Protein AF-A0A0H2R1B7-F1 (afdb_monomer)

Radius of gyration: 23.32 Å; Cα contacts (8 Å, |Δi|>4): 10; chains: 1; bounding box: 55×17×72 Å

Secondary structure (DSSP, 8-state):
-HHHHHHHHHHHHHHHHHHHHHHHHHHHHHHHHHHHHHHHHHHHHHHHHTTS---HHHHHHHHHHHHHHHHHHHHHHHHHHHHHHHHHHHHHHHHHHHHHHH--

Organism: NCBI:txid27342

Mean predicted aligned error: 12.26 Å

pLDDT: mean 73.3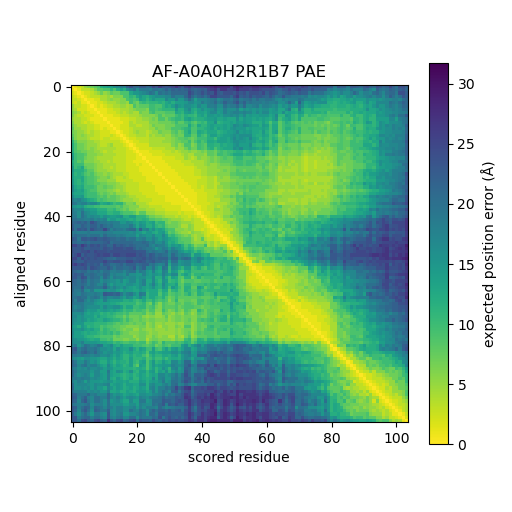5, std 9.43, range [47.16, 88.06]

Foldseek 3Di:
DVVVVVVVVVVVVVVVVVVLVVVLVVLVVVLVVVVVVVVVVVVVCCVPAVVDDDDVVVVVVCCVVVVVNVVSVVVSVVSCVVVVVVVVVVVVVVVVVVVVVVVD

Solvent-accessible surface area (backbone atoms only — not comparable to full-atom values): 5860 Å² total; per-residue (Å²): 115,69,69,62,54,52,54,50,53,52,52,54,53,55,54,56,51,55,55,56,51,53,53,54,53,51,50,51,55,53,48,54,50,54,52,52,57,50,56,64,54,42,58,58,46,46,64,62,49,70,76,41,84,87,45,73,65,57,53,52,50,47,48,57,54,52,49,50,53,50,53,50,50,53,52,49,50,67,66,45,52,68,56,58,57,49,50,56,48,53,49,53,54,49,54,52,55,52,50,58,66,73,76,109

InterPro domains:
  IPR045340 Domain of unknown function DUF6533 [PF20151] (25-70)

Structure (mmCIF, N/CA/C/O backbone):
data_AF-A0A0H2R1B7-F1
#
_entry.id   AF-A0A0H2R1B7-F1
#
loop_
_atom_site.group_PDB
_atom_site.id
_atom_site.type_symbol
_atom_site.label_atom_id
_atom_site.label_alt_id
_atom_site.label_comp_id
_atom_site.label_asym_id
_atom_site.label_entity_id
_atom_site.label_seq_id
_atom_site.pdbx_PDB_ins_code
_atom_site.Cartn_x
_atom_site.Cartn_y
_atom_site.Cartn_z
_atom_site.occupancy
_atom_site.B_iso_or_equiv
_atom_site.auth_seq_id
_atom_site.auth_comp_id
_atom_site.auth_asym_id
_atom_site.auth_atom_id
_atom_site.pdbx_PDB_model_num
ATOM 1 N N . MET A 1 1 ? 34.759 -0.393 -32.191 1.00 59.50 1 MET A N 1
ATOM 2 C CA . MET A 1 1 ? 34.841 -0.943 -30.817 1.00 59.50 1 MET A CA 1
ATOM 3 C C . MET A 1 1 ? 33.801 -0.295 -29.895 1.00 59.50 1 MET A C 1
ATOM 5 O O . MET A 1 1 ? 33.112 -1.015 -29.188 1.00 59.50 1 MET A O 1
ATOM 9 N N . GLU A 1 2 ? 33.586 1.021 -29.986 1.00 68.62 2 GLU A N 1
ATOM 10 C CA . GLU A 1 2 ? 32.619 1.788 -29.167 1.00 68.62 2 GLU A CA 1
ATOM 11 C C . GLU A 1 2 ? 31.132 1.436 -29.387 1.00 68.62 2 GLU A C 1
ATOM 13 O O . GLU A 1 2 ? 30.321 1.521 -28.471 1.00 68.62 2 GLU A O 1
ATOM 18 N N . CYS A 1 3 ? 30.744 0.977 -30.580 1.00 65.88 3 CYS A N 1
ATOM 19 C CA . CYS A 1 3 ? 29.352 0.581 -30.841 1.00 65.88 3 CYS A CA 1
ATOM 20 C C . CYS A 1 3 ? 28.960 -0.716 -30.094 1.00 65.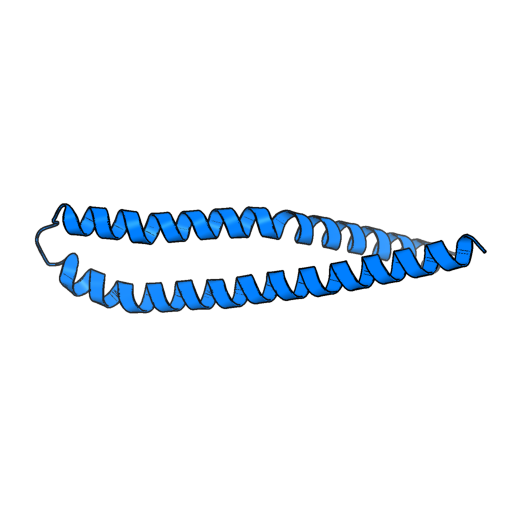88 3 CYS A C 1
ATOM 22 O O . CYS A 1 3 ? 27.816 -0.894 -29.674 1.00 65.88 3 CYS A O 1
ATOM 24 N N . MET A 1 4 ? 29.934 -1.609 -29.863 1.00 82.25 4 MET A N 1
ATOM 25 C CA . MET A 1 4 ? 29.712 -2.860 -29.133 1.00 82.25 4 MET A CA 1
ATOM 26 C C . MET A 1 4 ? 29.526 -2.609 -27.633 1.00 82.25 4 MET A C 1
ATOM 28 O O . MET A 1 4 ? 28.622 -3.197 -27.040 1.00 82.25 4 MET A O 1
ATOM 32 N N . SER A 1 5 ? 30.294 -1.688 -27.037 1.00 83.62 5 SER A N 1
ATOM 33 C CA . SER A 1 5 ? 30.086 -1.270 -25.645 1.00 83.62 5 SER A CA 1
ATOM 34 C C . SER A 1 5 ? 28.737 -0.569 -25.456 1.00 83.62 5 SER A C 1
ATOM 36 O O . SER A 1 5 ? 28.032 -0.889 -24.503 1.00 83.62 5 SER A O 1
ATOM 38 N N . LEU A 1 6 ? 28.311 0.278 -26.405 1.00 82.81 6 LEU A N 1
ATOM 39 C CA . LEU A 1 6 ? 27.009 0.956 -26.351 1.00 82.81 6 LEU A CA 1
ATOM 40 C C . LEU A 1 6 ? 25.826 -0.033 -26.351 1.00 82.81 6 LEU A C 1
ATOM 42 O O . LEU A 1 6 ? 24.875 0.120 -25.583 1.00 82.81 6 LEU A O 1
ATOM 46 N N . SER A 1 7 ? 25.899 -1.089 -27.171 1.00 81.25 7 SER A N 1
ATOM 47 C CA . SER A 1 7 ? 24.861 -2.131 -27.223 1.00 81.25 7 SER A CA 1
ATOM 48 C C . SER A 1 7 ? 24.748 -2.930 -25.917 1.00 81.25 7 SER A C 1
ATOM 50 O O . SER A 1 7 ? 23.658 -3.347 -25.522 1.00 81.25 7 SER A O 1
ATOM 52 N N . LEU A 1 8 ? 25.874 -3.116 -25.226 1.00 85.75 8 LEU A N 1
ATOM 53 C CA . LEU A 1 8 ? 25.961 -3.856 -23.971 1.00 85.75 8 LEU A CA 1
ATOM 54 C C . LEU A 1 8 ? 25.391 -3.017 -22.819 1.00 85.75 8 LEU A C 1
ATOM 56 O O . LEU A 1 8 ? 24.586 -3.518 -22.033 1.00 85.75 8 LEU A O 1
ATOM 60 N N . SER A 1 9 ? 25.701 -1.717 -22.796 1.00 86.94 9 SER A N 1
ATOM 61 C CA . SER A 1 9 ? 25.092 -0.748 -21.881 1.00 86.94 9 SER A CA 1
ATOM 62 C C . SER A 1 9 ? 23.573 -0.655 -22.062 1.00 86.94 9 SER A C 1
ATOM 64 O O . SER A 1 9 ? 22.843 -0.676 -21.074 1.00 86.94 9 SER A O 1
ATOM 66 N N . LEU A 1 10 ? 23.067 -0.635 -23.302 1.00 83.00 10 LEU A N 1
ATOM 67 C CA . LEU A 1 10 ? 21.621 -0.620 -23.568 1.00 83.00 10 LEU A CA 1
ATOM 68 C C . LEU A 1 10 ? 20.914 -1.880 -23.055 1.00 83.00 10 LEU A C 1
ATOM 70 O O . LEU A 1 10 ? 19.858 -1.783 -22.429 1.00 83.00 10 LEU A O 1
ATOM 74 N N . LYS A 1 11 ? 21.503 -3.064 -23.267 1.00 84.94 11 LYS A N 1
ATOM 75 C CA . LYS A 1 11 ? 20.951 -4.329 -22.752 1.00 84.94 11 LYS A CA 1
ATOM 76 C C . LYS A 1 11 ? 20.917 -4.367 -21.224 1.00 84.94 11 LYS A C 1
ATOM 78 O O . LYS A 1 11 ? 19.936 -4.837 -20.655 1.00 84.94 11 LYS A O 1
ATOM 83 N N . TYR A 1 12 ? 21.952 -3.843 -20.570 1.00 86.88 12 TYR A N 1
ATOM 84 C CA . TYR A 1 12 ? 22.020 -3.742 -19.112 1.00 86.88 12 TYR A CA 1
ATOM 85 C C . TYR A 1 12 ? 20.954 -2.796 -18.535 1.00 86.88 12 TYR A C 1
ATOM 87 O O . TYR A 1 12 ? 20.315 -3.090 -17.522 1.00 86.88 12 TYR A O 1
ATOM 95 N N . ILE A 1 13 ? 20.711 -1.667 -19.204 1.00 82.00 13 ILE A N 1
ATOM 96 C CA . ILE A 1 13 ? 19.655 -0.730 -18.807 1.00 82.00 13 ILE A CA 1
ATOM 97 C C . ILE A 1 13 ? 18.277 -1.385 -18.993 1.00 82.00 13 ILE A C 1
ATOM 99 O O . ILE A 1 13 ? 17.436 -1.316 -18.098 1.00 82.00 13 ILE A O 1
ATOM 103 N N . ALA A 1 14 ? 18.055 -2.093 -20.105 1.00 81.31 14 ALA A N 1
ATOM 104 C CA . ALA A 1 14 ? 16.789 -2.776 -20.381 1.00 81.31 14 ALA A CA 1
ATOM 105 C C . ALA A 1 14 ? 16.462 -3.893 -19.366 1.00 81.31 14 ALA A C 1
ATOM 107 O O . ALA A 1 14 ? 15.311 -4.028 -18.933 1.00 81.31 14 ALA A O 1
ATOM 108 N N . SER A 1 15 ? 17.460 -4.675 -18.938 1.00 82.19 15 SER A N 1
ATOM 109 C CA . SER A 1 15 ? 17.260 -5.707 -17.912 1.00 82.19 15 SER A CA 1
ATOM 110 C C . SER A 1 15 ? 16.944 -5.101 -16.539 1.00 82.19 15 SER A C 1
ATOM 112 O O . SER A 1 15 ? 16.046 -5.585 -15.847 1.00 82.19 15 SER A O 1
ATOM 114 N N . SER A 1 16 ? 17.598 -3.991 -16.187 1.00 80.50 16 SER A N 1
ATOM 115 C CA . SER A 1 16 ? 17.382 -3.262 -14.927 1.00 80.50 16 SER A CA 1
ATOM 116 C C . SER A 1 16 ? 15.984 -2.634 -14.829 1.00 80.50 16 SER A C 1
ATOM 118 O O . SER A 1 16 ? 15.382 -2.570 -13.752 1.00 80.50 16 SER A O 1
ATOM 120 N N . VAL A 1 17 ? 15.417 -2.202 -15.959 1.00 80.44 17 VAL A N 1
ATOM 121 C CA . VAL A 1 17 ? 14.031 -1.713 -16.009 1.00 80.44 17 VAL A CA 1
ATOM 122 C C . VAL A 1 17 ? 13.050 -2.850 -15.708 1.00 80.44 17 VAL A C 1
ATOM 124 O O . VAL A 1 17 ? 12.118 -2.669 -14.929 1.00 80.44 17 VAL A O 1
ATOM 127 N N . SER A 1 18 ? 13.278 -4.044 -16.257 1.00 78.19 18 SER A N 1
ATOM 128 C CA . SER A 1 18 ? 12.361 -5.188 -16.129 1.00 78.19 18 SER A CA 1
ATOM 129 C C . SER A 1 18 ? 12.250 -5.725 -14.697 1.00 78.19 18 SER A C 1
ATOM 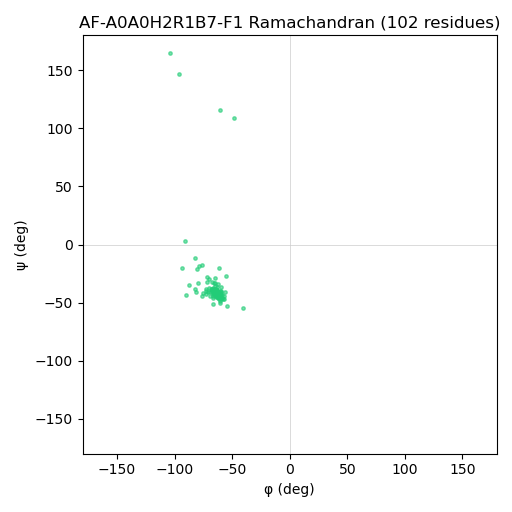131 O O . SER A 1 18 ? 11.158 -6.095 -14.256 1.00 78.19 18 SER A O 1
ATOM 133 N N . SER A 1 19 ? 13.351 -5.745 -13.941 1.00 80.00 19 SER A N 1
ATOM 134 C CA . SER A 1 19 ? 13.336 -6.112 -12.517 1.00 80.00 19 SER A CA 1
ATOM 135 C C . SER A 1 19 ? 12.600 -5.068 -11.672 1.00 80.00 19 SER A C 1
ATOM 137 O O . SER A 1 19 ? 11.794 -5.418 -10.812 1.00 80.00 19 SER A O 1
ATOM 139 N N . SER A 1 20 ? 12.774 -3.783 -11.990 1.00 80.31 20 SER A N 1
ATOM 140 C CA . SER A 1 20 ? 12.087 -2.679 -11.309 1.00 80.31 20 SER A CA 1
ATOM 141 C C . SER A 1 20 ? 10.560 -2.738 -11.467 1.00 80.31 20 SER A C 1
ATOM 143 O O . SER A 1 20 ? 9.825 -2.365 -10.552 1.00 80.31 20 SER A O 1
ATOM 145 N N . LEU A 1 21 ? 10.062 -3.221 -12.612 1.00 79.81 21 LEU A N 1
ATOM 146 C CA . LEU A 1 21 ? 8.627 -3.414 -12.857 1.00 79.81 21 LEU A CA 1
ATOM 147 C C . LEU A 1 21 ? 8.037 -4.545 -12.011 1.00 79.81 21 LEU A C 1
ATOM 149 O O . LEU A 1 21 ? 6.960 -4.383 -11.441 1.00 79.81 21 LEU A O 1
ATOM 153 N N . GLN A 1 22 ? 8.738 -5.675 -11.924 1.00 83.75 22 GLN A N 1
ATOM 154 C CA . GLN A 1 22 ? 8.289 -6.831 -11.145 1.00 83.75 22 GLN A CA 1
ATOM 155 C C . GLN A 1 22 ? 8.177 -6.485 -9.661 1.00 83.75 22 GLN A C 1
ATOM 157 O O . GLN A 1 22 ? 7.150 -6.762 -9.044 1.00 83.75 22 GLN A O 1
ATOM 162 N N . THR A 1 23 ? 9.172 -5.778 -9.121 1.00 84.25 23 THR A N 1
ATOM 163 C CA . THR A 1 23 ? 9.150 -5.292 -7.739 1.00 84.25 23 THR A CA 1
ATOM 164 C C . THR A 1 23 ? 7.929 -4.411 -7.477 1.00 84.25 23 THR A C 1
ATOM 166 O O . THR A 1 23 ? 7.232 -4.613 -6.489 1.00 84.25 23 THR A O 1
ATOM 169 N N . LYS A 1 24 ? 7.589 -3.488 -8.387 1.00 81.69 24 LYS A N 1
ATOM 170 C CA . LYS A 1 24 ? 6.406 -2.617 -8.244 1.00 81.69 24 LYS A CA 1
ATOM 171 C C . LYS A 1 24 ? 5.092 -3.397 -8.163 1.00 81.69 24 LYS A C 1
ATOM 173 O O . LYS A 1 24 ? 4.263 -3.089 -7.311 1.00 81.69 24 LYS A O 1
ATOM 178 N N . TYR A 1 25 ? 4.903 -4.411 -9.008 1.00 82.56 25 TYR A N 1
ATOM 179 C CA . TYR A 1 25 ? 3.703 -5.253 -8.939 1.00 82.56 25 TYR A CA 1
ATOM 180 C C . TYR A 1 25 ? 3.663 -6.113 -7.675 1.00 82.56 25 TYR A C 1
ATOM 182 O O . TYR A 1 25 ? 2.601 -6.249 -7.073 1.00 82.56 25 TYR A O 1
ATOM 190 N N . ALA A 1 26 ? 4.809 -6.638 -7.237 1.00 87.00 26 ALA A N 1
ATOM 191 C CA . ALA A 1 26 ? 4.903 -7.379 -5.983 1.00 87.00 26 ALA A CA 1
ATOM 192 C C . ALA A 1 26 ? 4.539 -6.499 -4.775 1.00 87.00 26 ALA A C 1
ATOM 194 O O . ALA A 1 26 ? 3.773 -6.931 -3.917 1.00 87.00 26 ALA A O 1
ATOM 195 N N . TYR A 1 27 ? 5.005 -5.245 -4.744 1.00 84.38 27 TYR A N 1
ATOM 196 C CA . TYR A 1 27 ? 4.622 -4.274 -3.713 1.00 84.38 27 TYR A CA 1
ATOM 197 C C . TYR A 1 27 ? 3.115 -4.006 -3.697 1.00 84.38 27 TYR A C 1
ATOM 199 O O . TYR A 1 27 ? 2.524 -3.950 -2.624 1.00 84.38 27 TYR A O 1
ATOM 207 N N . PHE A 1 28 ? 2.478 -3.889 -4.863 1.00 82.56 28 PHE A N 1
ATOM 208 C CA . PHE A 1 28 ? 1.025 -3.734 -4.957 1.00 82.56 28 PHE A CA 1
ATOM 209 C C . PHE A 1 28 ? 0.260 -4.945 -4.425 1.00 82.56 28 PHE A C 1
ATOM 211 O O . PHE A 1 28 ? -0.703 -4.783 -3.679 1.00 82.56 28 PHE A O 1
ATOM 218 N N . ALA A 1 29 ? 0.687 -6.153 -4.796 1.00 88.06 29 ALA A N 1
ATOM 219 C CA . ALA A 1 29 ? 0.069 -7.382 -4.314 1.00 88.06 29 ALA A CA 1
ATOM 220 C C . ALA A 1 29 ? 0.211 -7.510 -2.790 1.00 88.06 29 ALA A C 1
ATOM 222 O O . ALA A 1 29 ? -0.771 -7.769 -2.098 1.00 88.06 29 ALA A O 1
ATOM 223 N N . ALA A 1 30 ? 1.407 -7.243 -2.257 1.00 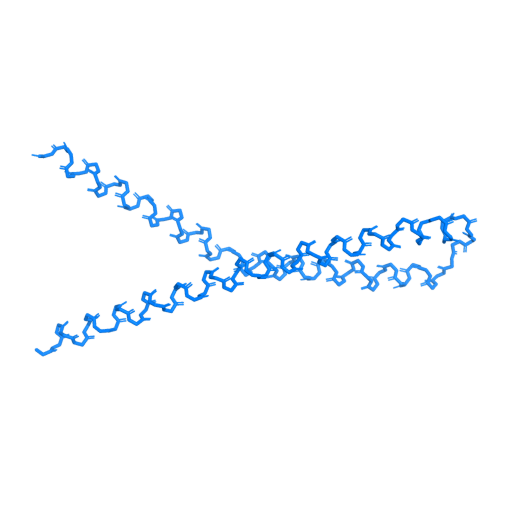87.38 30 ALA A N 1
ATOM 224 C CA . ALA A 1 30 ? 1.652 -7.220 -0.818 1.00 87.38 30 ALA A CA 1
ATOM 225 C C . ALA A 1 30 ? 0.797 -6.156 -0.112 1.00 87.38 30 ALA A C 1
ATOM 227 O O . ALA A 1 30 ? 0.204 -6.428 0.927 1.00 87.38 30 ALA A O 1
ATOM 228 N N . TYR A 1 31 ? 0.675 -4.965 -0.700 1.00 84.69 31 TYR A N 1
ATOM 229 C CA . TYR A 1 31 ? -0.144 -3.887 -0.158 1.00 84.69 31 TYR A CA 1
ATOM 230 C C . TYR A 1 31 ? -1.634 -4.255 -0.090 1.00 84.69 31 TYR A C 1
ATOM 232 O O . TYR A 1 31 ? -2.277 -4.037 0.936 1.00 84.69 31 TYR A O 1
ATOM 240 N N . ALA A 1 32 ? -2.173 -4.877 -1.141 1.00 85.44 32 ALA A N 1
ATOM 241 C CA . ALA A 1 32 ? -3.554 -5.351 -1.159 1.00 85.44 32 ALA A CA 1
ATOM 242 C C . ALA A 1 32 ? -3.823 -6.396 -0.061 1.00 85.44 32 ALA A C 1
ATOM 244 O O . ALA A 1 32 ? -4.859 -6.337 0.599 1.00 85.44 32 ALA A O 1
ATOM 245 N N . ILE A 1 33 ? -2.872 -7.306 0.180 1.00 88.06 33 ILE A N 1
ATOM 246 C CA . ILE A 1 33 ? -2.956 -8.295 1.267 1.00 88.06 33 ILE A CA 1
ATOM 247 C C . ILE A 1 33 ? -2.961 -7.600 2.634 1.00 88.06 33 ILE A C 1
ATOM 249 O O . ILE A 1 33 ? -3.778 -7.938 3.485 1.00 88.06 33 ILE A O 1
ATOM 253 N N . VAL A 1 34 ? -2.097 -6.599 2.836 1.00 84.81 34 VAL A N 1
ATOM 254 C CA . VAL A 1 34 ? -2.060 -5.820 4.083 1.00 84.81 34 VAL A CA 1
ATOM 255 C C . VAL A 1 34 ? -3.396 -5.118 4.325 1.00 84.81 34 VAL A C 1
ATOM 257 O O . VAL A 1 34 ? -3.916 -5.199 5.433 1.00 84.81 34 VAL A O 1
ATOM 260 N N . ILE A 1 35 ? -3.988 -4.478 3.311 1.00 81.94 35 ILE A N 1
ATOM 261 C CA . ILE A 1 35 ? -5.320 -3.863 3.444 1.00 81.94 35 ILE A CA 1
ATOM 262 C C . ILE A 1 35 ? -6.366 -4.911 3.824 1.00 81.94 35 ILE A C 1
ATOM 264 O O . ILE A 1 35 ? -7.167 -4.673 4.724 1.00 81.94 35 ILE A O 1
ATOM 268 N N . TYR A 1 36 ? -6.364 -6.060 3.150 1.00 83.19 36 TYR A N 1
ATOM 269 C CA . TYR A 1 36 ? -7.330 -7.124 3.403 1.00 83.19 36 TYR A CA 1
ATOM 270 C C . TYR A 1 36 ? -7.276 -7.617 4.858 1.00 83.19 36 TYR A C 1
ATOM 272 O O . TYR A 1 36 ? -8.309 -7.702 5.519 1.00 83.19 36 TYR A O 1
ATOM 280 N N . ASP A 1 37 ? -6.074 -7.851 5.385 1.00 82.94 37 ASP A N 1
ATOM 281 C CA . ASP A 1 37 ? -5.860 -8.254 6.780 1.00 82.94 37 ASP A CA 1
ATOM 282 C C . ASP A 1 37 ? -6.325 -7.175 7.783 1.00 82.94 37 ASP A C 1
ATOM 284 O O . ASP A 1 37 ? -6.934 -7.461 8.821 1.00 82.94 37 ASP A O 1
ATOM 288 N N . HIS A 1 38 ? -6.128 -5.900 7.429 1.00 76.31 38 HIS A N 1
ATOM 289 C CA . HIS A 1 38 ? -6.605 -4.772 8.228 1.00 76.31 38 HIS A CA 1
ATOM 290 C C . HIS A 1 38 ? -8.130 -4.669 8.248 1.00 76.31 38 HIS A C 1
ATOM 292 O O . HIS A 1 38 ? -8.694 -4.406 9.306 1.00 76.31 38 HIS A O 1
ATOM 298 N N . LEU A 1 39 ? -8.800 -4.887 7.114 1.00 77.50 39 LEU A N 1
ATOM 299 C CA . LEU A 1 39 ? -10.263 -4.868 7.035 1.00 77.50 39 LEU A CA 1
ATOM 300 C C . LEU A 1 39 ? -10.886 -6.001 7.858 1.00 77.50 39 LEU A C 1
ATOM 302 O O . LEU A 1 39 ? -11.878 -5.780 8.546 1.00 77.50 39 LEU A O 1
ATOM 306 N N . LEU A 1 40 ? -10.268 -7.186 7.846 1.00 79.94 40 LEU A N 1
ATOM 307 C CA . LEU A 1 40 ? -10.762 -8.350 8.585 1.00 79.94 40 LEU A CA 1
ATOM 308 C C . LEU A 1 40 ? -10.742 -8.132 10.108 1.00 79.94 40 LEU A C 1
ATOM 310 O O . LEU A 1 40 ? -11.649 -8.546 10.824 1.00 79.94 40 LEU A O 1
ATOM 314 N N . THR A 1 41 ? -9.699 -7.471 10.608 1.00 72.75 41 THR A N 1
ATOM 315 C CA . THR A 1 41 ? -9.550 -7.153 12.039 1.00 72.75 41 THR A CA 1
ATOM 316 C C . THR A 1 41 ? -10.366 -5.927 12.464 1.00 72.75 41 THR A C 1
ATOM 318 O O . THR A 1 41 ? -10.697 -5.793 13.642 1.00 72.75 41 THR A O 1
ATOM 321 N N . LEU A 1 42 ? -10.733 -5.065 11.511 1.00 68.00 42 LEU A N 1
ATOM 322 C CA . LEU A 1 42 ? -11.528 -3.857 11.733 1.00 68.00 42 LEU A CA 1
ATOM 323 C C . LEU A 1 42 ? -12.969 -4.152 12.150 1.00 68.00 42 LEU A C 1
ATOM 325 O O . LEU A 1 42 ? -13.489 -3.460 13.017 1.00 68.00 42 LEU A O 1
ATOM 329 N N . ASP A 1 43 ? -13.602 -5.174 11.577 1.00 66.19 43 ASP A N 1
ATOM 330 C CA . ASP A 1 43 ? -14.988 -5.551 11.898 1.00 66.19 43 ASP A CA 1
ATOM 331 C C . ASP A 1 43 ? -15.141 -5.895 13.394 1.00 66.19 43 ASP A C 1
ATOM 333 O O . ASP A 1 43 ? -16.027 -5.402 14.097 1.00 66.19 43 ASP A O 1
ATOM 337 N N . ILE A 1 44 ? -14.172 -6.653 13.914 1.00 67.81 44 ILE A N 1
ATOM 338 C CA . ILE A 1 44 ? -14.114 -7.0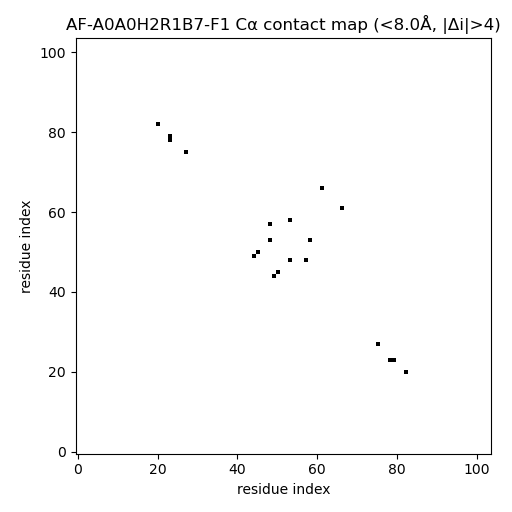89 15.313 1.00 67.81 44 ILE A CA 1
ATOM 339 C C . ILE A 1 44 ? -13.799 -5.905 16.240 1.00 67.81 44 ILE A C 1
ATOM 341 O O . ILE A 1 44 ? -14.402 -5.770 17.310 1.00 67.81 44 ILE A O 1
ATOM 345 N N . GLU A 1 45 ? -12.876 -5.028 15.826 1.00 67.00 45 GLU A N 1
ATOM 346 C CA . GLU A 1 45 ? -12.566 -3.788 16.543 1.00 67.00 45 GLU A CA 1
ATOM 347 C C . GLU A 1 45 ? -13.780 -2.861 16.598 1.00 67.00 45 GLU A C 1
ATOM 349 O O . GLU A 1 45 ? -14.074 -2.329 17.663 1.00 67.00 45 GLU A O 1
ATOM 354 N N . ILE A 1 46 ? -14.521 -2.684 15.503 1.00 67.06 46 ILE A N 1
ATOM 355 C CA . ILE A 1 46 ? -15.712 -1.832 15.482 1.00 67.06 46 ILE A CA 1
ATOM 356 C C . ILE A 1 46 ? -16.759 -2.372 16.454 1.00 67.06 46 ILE A C 1
ATOM 358 O O . ILE A 1 46 ? -17.265 -1.622 17.2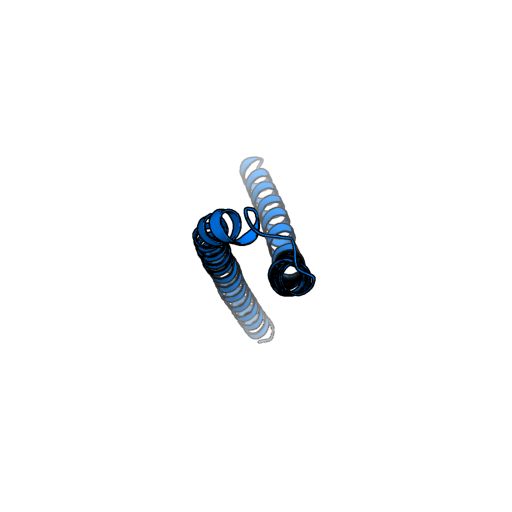88 1.00 67.06 46 ILE A O 1
ATOM 362 N N . GLU A 1 47 ? -17.033 -3.674 16.430 1.00 67.81 47 GLU A N 1
ATOM 363 C CA . GLU A 1 47 ? -18.045 -4.260 17.304 1.00 67.81 47 GLU A CA 1
ATOM 364 C C . GLU A 1 47 ? -17.698 -4.152 18.802 1.00 67.81 47 GLU A C 1
ATOM 366 O O . GLU A 1 47 ? -18.582 -3.866 19.614 1.00 67.81 47 GLU A O 1
ATOM 371 N N . HIS A 1 48 ? -16.428 -4.320 19.181 1.00 63.16 48 HIS A N 1
ATOM 372 C CA . HIS A 1 48 ? -16.016 -4.270 20.591 1.00 63.16 48 HIS A CA 1
ATOM 373 C C . HIS A 1 48 ? -15.688 -2.861 21.094 1.00 63.16 48 HIS A C 1
ATOM 375 O O . HIS A 1 48 ? -15.964 -2.536 22.250 1.00 63.16 48 HIS A O 1
ATOM 381 N N . ILE A 1 49 ? -15.110 -2.013 20.244 1.00 64.31 49 ILE A N 1
ATOM 382 C CA . ILE A 1 49 ? -14.635 -0.684 20.629 1.00 64.31 49 ILE A CA 1
ATOM 383 C C . ILE A 1 49 ? -15.728 0.370 20.452 1.00 64.31 49 ILE A C 1
ATOM 385 O O . ILE A 1 49 ? -15.910 1.192 21.347 1.00 64.31 49 ILE A O 1
ATOM 389 N N . TRP A 1 50 ? -16.486 0.357 19.348 1.00 60.84 50 TRP A N 1
ATOM 390 C CA . TRP A 1 50 ? -17.486 1.407 19.088 1.00 60.84 50 TRP A CA 1
ATOM 391 C C . TRP A 1 50 ? -18.755 1.253 19.932 1.00 60.84 50 TRP A C 1
ATOM 393 O O . TRP A 1 50 ? -19.494 2.221 20.105 1.00 60.84 50 TRP A O 1
ATOM 403 N N . LYS A 1 51 ? -18.997 0.067 20.508 1.00 60.69 51 LYS A N 1
ATOM 404 C CA . LYS A 1 51 ? -20.051 -0.148 21.515 1.00 60.69 51 LYS A CA 1
ATOM 405 C C . LYS A 1 51 ? -19.617 0.247 22.940 1.00 60.69 51 LYS A C 1
ATOM 407 O O . LYS A 1 51 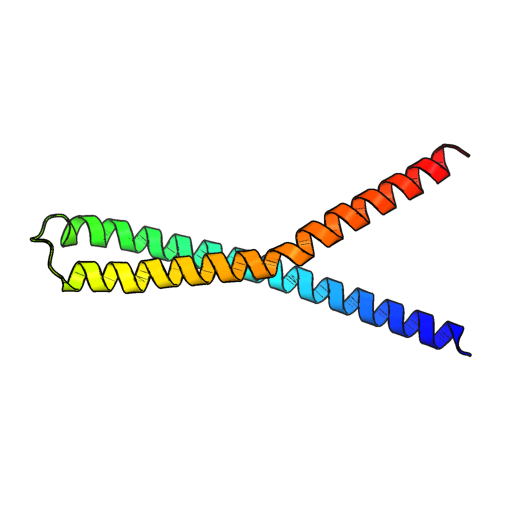? -20.473 0.331 23.820 1.00 60.69 51 LYS A O 1
ATOM 412 N N . GLN A 1 52 ? -18.328 0.509 23.191 1.00 62.50 52 GLN A N 1
ATOM 413 C CA . GLN A 1 52 ? -17.808 0.968 24.488 1.00 62.50 52 GLN A CA 1
ATOM 414 C C . GLN A 1 52 ? -17.462 2.469 24.490 1.00 62.50 52 GLN A C 1
ATOM 416 O O . GLN A 1 52 ? -17.394 3.125 23.456 1.00 62.50 52 GLN A O 1
ATOM 421 N N . LYS A 1 53 ? -17.278 3.049 25.687 1.00 58.69 53 LYS A N 1
ATOM 422 C CA . LYS A 1 53 ? -16.974 4.480 25.859 1.00 58.69 53 LYS A CA 1
ATOM 423 C C . LYS A 1 53 ? -15.655 4.817 25.152 1.00 58.69 53 LYS A C 1
ATOM 425 O O . LYS A 1 53 ? -14.610 4.325 25.568 1.00 58.69 53 LYS A O 1
ATOM 430 N N . PHE A 1 54 ? -15.711 5.666 24.122 1.00 59.59 54 PHE A N 1
ATOM 431 C CA . PHE A 1 54 ? -14.545 6.152 23.376 1.00 59.59 54 PHE A CA 1
ATOM 432 C C . PHE A 1 54 ? -13.448 6.647 24.333 1.00 59.59 54 PHE A C 1
ATOM 434 O O . PHE A 1 54 ? -13.593 7.681 24.984 1.00 59.59 54 PHE A O 1
ATOM 441 N N . SER A 1 55 ? -12.351 5.894 24.428 1.00 69.31 55 SER A N 1
ATOM 442 C CA . SER A 1 55 ? -11.170 6.262 25.209 1.00 69.31 55 SER A CA 1
ATOM 443 C C . SER A 1 55 ? -10.128 6.919 24.303 1.00 69.31 55 SER A C 1
ATOM 445 O O . SER A 1 55 ? -9.970 6.531 23.145 1.00 69.31 55 SER A O 1
ATOM 447 N N . ALA A 1 56 ? -9.361 7.879 24.828 1.00 64.00 56 ALA A N 1
ATOM 448 C CA . ALA A 1 56 ? -8.249 8.510 24.107 1.00 64.00 56 ALA A CA 1
ATOM 449 C C . ALA A 1 56 ? -7.221 7.482 23.589 1.00 64.00 56 ALA A C 1
ATOM 451 O O . ALA A 1 56 ? -6.587 7.698 22.560 1.00 64.00 56 ALA A O 1
ATOM 452 N N . VAL A 1 57 ? -7.113 6.331 24.260 1.00 67.81 57 VAL A N 1
ATOM 453 C CA . VAL A 1 57 ? -6.259 5.205 23.854 1.00 67.81 57 VAL A CA 1
ATOM 454 C C . VAL A 1 57 ? -6.727 4.595 22.531 1.00 67.81 57 VAL A C 1
ATOM 456 O O . VAL A 1 57 ? -5.907 4.325 21.662 1.00 67.81 57 VAL A O 1
ATOM 459 N N . THR A 1 58 ? -8.038 4.457 22.329 1.00 66.62 58 THR A N 1
ATOM 460 C CA . THR A 1 58 ? -8.630 3.993 21.067 1.00 66.62 58 THR A CA 1
ATOM 461 C C . THR A 1 58 ? -8.324 4.950 19.923 1.00 66.62 58 THR A C 1
ATOM 463 O O . THR A 1 58 ? -7.973 4.520 18.827 1.00 66.62 58 THR A O 1
ATOM 466 N N . PHE A 1 59 ? -8.438 6.255 20.176 1.00 69.19 59 PHE A N 1
ATOM 467 C CA . PHE A 1 59 ? -8.145 7.269 19.169 1.00 69.19 59 PHE A CA 1
ATOM 468 C C . PHE A 1 59 ? -6.661 7.273 18.796 1.00 69.19 59 PHE A C 1
ATOM 470 O O . PHE A 1 59 ? -6.330 7.330 17.617 1.00 69.19 59 PHE A O 1
ATOM 477 N N . LEU A 1 60 ? -5.767 7.136 19.781 1.00 71.94 60 LEU A N 1
ATOM 478 C CA . LEU A 1 60 ? -4.325 7.032 19.551 1.00 71.94 60 LEU A CA 1
ATOM 479 C C . LEU A 1 60 ? -3.956 5.751 18.783 1.00 71.94 60 LEU A C 1
ATOM 481 O O . LEU A 1 60 ? -3.071 5.771 17.927 1.00 71.94 60 LEU A O 1
ATOM 485 N N . PHE A 1 61 ? -4.673 4.655 19.040 1.00 68.62 61 PHE A N 1
ATOM 486 C CA . PHE A 1 61 ? -4.529 3.393 18.318 1.00 68.62 61 PHE A CA 1
ATOM 487 C C . PHE A 1 61 ? -4.967 3.527 16.853 1.00 68.62 61 PHE A C 1
ATOM 489 O O . PHE A 1 61 ? -4.224 3.150 15.946 1.00 68.62 61 PHE A O 1
ATOM 496 N N . PHE A 1 62 ? -6.116 4.165 16.608 1.00 70.12 62 PHE A N 1
ATOM 497 C CA . PHE A 1 62 ? -6.578 4.519 15.263 1.00 70.12 62 PHE A CA 1
ATOM 498 C C . PHE A 1 62 ? -5.586 5.445 14.556 1.00 70.12 62 PHE A C 1
ATOM 500 O O . PHE A 1 62 ? -5.198 5.179 13.426 1.00 70.12 62 PHE A O 1
ATOM 507 N N . LEU A 1 63 ? -5.103 6.497 15.213 1.00 70.62 63 LEU A N 1
ATOM 508 C CA . LEU A 1 63 ? -4.111 7.397 14.626 1.00 70.62 63 LEU A CA 1
ATOM 509 C C . LEU A 1 63 ? -2.858 6.632 14.214 1.00 70.62 63 LEU A C 1
ATOM 511 O O . LEU A 1 63 ? -2.426 6.756 13.078 1.00 70.62 63 LEU A O 1
ATOM 515 N N . THR A 1 64 ? -2.330 5.773 15.081 1.00 74.12 64 THR A N 1
ATOM 516 C CA . THR A 1 64 ? -1.121 4.993 14.783 1.00 74.12 64 THR A CA 1
ATOM 517 C C . THR A 1 64 ? -1.343 4.027 13.613 1.00 74.12 64 THR A C 1
ATOM 519 O O . THR A 1 64 ? -0.491 3.919 12.732 1.00 74.12 64 THR A O 1
ATOM 522 N N . ARG A 1 65 ? -2.511 3.374 13.546 1.00 73.19 65 ARG A N 1
ATOM 523 C CA . ARG A 1 65 ? -2.837 2.378 12.513 1.00 73.19 65 ARG A CA 1
ATOM 524 C C . ARG A 1 65 ? -3.187 3.007 11.158 1.00 73.19 65 ARG A C 1
ATOM 526 O O . ARG A 1 65 ? -2.680 2.579 10.124 1.00 73.19 65 ARG A O 1
ATOM 533 N N . TYR A 1 66 ? -4.001 4.059 11.148 1.00 72.81 66 TYR A N 1
ATOM 534 C CA . TYR A 1 66 ? -4.457 4.724 9.925 1.00 72.81 66 TYR A CA 1
ATOM 535 C C . TYR A 1 66 ? -3.415 5.682 9.357 1.00 72.81 66 TYR A C 1
ATOM 537 O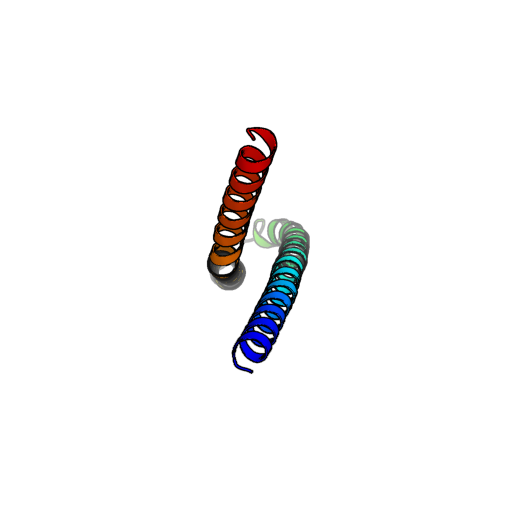 O . TYR A 1 66 ? -3.294 5.788 8.139 1.00 72.81 66 TYR A O 1
ATOM 545 N N . TYR A 1 67 ? -2.615 6.330 10.207 1.00 77.31 67 TYR A N 1
ATOM 546 C CA . TYR A 1 67 ? -1.492 7.149 9.756 1.00 77.31 67 TYR A CA 1
ATOM 547 C C . TYR A 1 67 ? -0.428 6.299 9.059 1.00 77.31 67 TYR A C 1
ATOM 549 O O . TYR A 1 67 ? 0.073 6.687 8.007 1.00 77.31 67 TYR A O 1
ATOM 557 N N . PHE A 1 68 ? -0.132 5.107 9.590 1.00 77.81 68 PHE A N 1
ATOM 558 C CA . PHE A 1 68 ? 0.793 4.169 8.955 1.00 77.81 68 PHE A CA 1
ATOM 559 C C . PHE A 1 68 ? 0.290 3.701 7.583 1.00 77.81 68 PHE A C 1
ATOM 561 O O . PHE A 1 68 ? 1.045 3.709 6.609 1.00 77.81 68 PHE A O 1
ATOM 568 N N . LEU A 1 69 ? -1.005 3.383 7.466 1.00 76.25 69 LEU A N 1
ATOM 569 C CA . LEU A 1 69 ? -1.619 3.072 6.174 1.00 76.25 69 LEU A CA 1
ATOM 570 C C . LEU A 1 69 ? -1.552 4.264 5.212 1.00 76.25 69 LEU A C 1
ATOM 572 O O . LEU A 1 69 ? -1.238 4.073 4.038 1.00 76.25 69 LEU A O 1
ATOM 576 N N . LEU A 1 70 ? -1.796 5.490 5.682 1.00 80.69 70 LEU A N 1
ATOM 577 C CA . LEU A 1 70 ? -1.681 6.698 4.861 1.00 80.69 70 LEU A CA 1
ATOM 578 C C . LEU A 1 70 ? -0.242 6.910 4.363 1.00 80.69 70 LEU A C 1
ATOM 580 O O . LEU A 1 70 ? -0.026 7.181 3.185 1.00 80.69 70 LEU A O 1
ATOM 584 N N . ALA A 1 71 ? 0.749 6.730 5.237 1.00 82.88 71 ALA A N 1
ATOM 585 C CA . ALA A 1 71 ? 2.165 6.862 4.903 1.00 82.88 71 ALA A CA 1
ATOM 586 C C . ALA A 1 71 ? 2.615 5.820 3.865 1.00 82.88 71 ALA A C 1
ATOM 588 O O . ALA A 1 71 ? 3.350 6.150 2.928 1.00 82.88 71 ALA A O 1
ATOM 589 N N . ILE A 1 72 ? 2.132 4.578 3.982 1.00 81.88 72 ILE A N 1
ATOM 590 C CA . ILE A 1 72 ? 2.366 3.533 2.979 1.00 81.88 72 ILE A CA 1
ATOM 591 C C . ILE A 1 72 ? 1.697 3.889 1.651 1.00 81.88 72 ILE A C 1
ATOM 593 O O . ILE A 1 72 ? 2.346 3.768 0.617 1.00 81.88 72 ILE A O 1
ATOM 597 N N . ASN A 1 73 ? 0.449 4.369 1.658 1.00 81.38 73 ASN A N 1
ATOM 598 C CA . ASN A 1 73 ? -0.247 4.810 0.441 1.00 81.38 73 ASN A CA 1
ATOM 599 C C . ASN A 1 73 ? 0.532 5.900 -0.302 1.00 81.38 73 ASN A C 1
ATOM 601 O O . ASN A 1 73 ? 0.724 5.813 -1.513 1.00 81.38 73 ASN A O 1
ATOM 605 N N . ILE A 1 74 ? 1.007 6.910 0.431 1.00 83.94 74 ILE A N 1
ATOM 606 C CA . ILE A 1 74 ? 1.790 8.018 -0.124 1.00 83.94 74 ILE A CA 1
ATOM 607 C C . ILE A 1 74 ? 3.102 7.492 -0.719 1.00 83.94 74 ILE A C 1
ATOM 609 O O . ILE A 1 74 ? 3.456 7.823 -1.848 1.00 83.94 74 ILE A O 1
ATOM 613 N N . THR A 1 75 ? 3.798 6.616 0.007 1.00 83.00 75 THR A N 1
ATOM 614 C CA . THR A 1 75 ? 5.051 6.002 -0.458 1.00 83.00 75 THR A CA 1
ATOM 615 C C . THR A 1 75 ? 4.834 5.158 -1.713 1.00 83.00 75 THR A C 1
ATOM 617 O O . THR A 1 75 ? 5.625 5.229 -2.655 1.00 83.00 75 THR A O 1
ATOM 620 N N . LEU A 1 76 ? 3.744 4.388 -1.753 1.00 81.62 76 LEU A N 1
ATOM 621 C CA . LEU A 1 76 ? 3.360 3.602 -2.916 1.00 81.62 76 LEU A CA 1
ATOM 622 C C . LEU A 1 76 ? 3.120 4.532 -4.111 1.00 81.62 76 LEU A C 1
ATOM 624 O O . LEU A 1 76 ? 3.699 4.313 -5.170 1.00 81.62 76 LEU A O 1
ATOM 628 N N . PHE A 1 77 ? 2.344 5.605 -3.928 1.00 80.56 77 PHE A N 1
ATOM 629 C CA . PHE A 1 77 ? 2.030 6.586 -4.968 1.00 80.56 77 PHE A CA 1
ATOM 630 C C . PHE A 1 77 ? 3.295 7.178 -5.609 1.00 80.56 77 PHE A C 1
ATOM 632 O O . PHE A 1 77 ? 3.482 7.046 -6.820 1.00 80.56 77 PHE A O 1
ATOM 639 N N . PHE A 1 78 ? 4.224 7.698 -4.799 1.00 81.00 78 PHE A N 1
ATOM 640 C CA . PHE A 1 78 ? 5.513 8.210 -5.284 1.00 81.00 78 PHE A CA 1
ATOM 641 C C . PHE A 1 78 ? 6.353 7.144 -5.997 1.00 81.00 78 PHE A C 1
ATOM 643 O O . PHE A 1 78 ? 7.034 7.422 -6.984 1.00 81.00 78 PHE A O 1
ATOM 650 N N . PHE A 1 79 ? 6.306 5.898 -5.526 1.00 77.19 79 PHE A N 1
ATOM 651 C CA . PHE A 1 79 ? 7.029 4.804 -6.163 1.00 77.19 79 PHE A CA 1
ATOM 652 C C . PHE A 1 79 ? 6.408 4.395 -7.509 1.00 77.19 79 PHE A C 1
ATOM 654 O O . PHE A 1 79 ? 7.118 3.905 -8.392 1.00 77.19 79 PHE A O 1
ATOM 661 N N . ILE A 1 80 ? 5.103 4.581 -7.702 1.00 70.12 80 ILE A N 1
ATOM 662 C CA . ILE A 1 80 ? 4.372 4.149 -8.901 1.00 70.12 80 ILE A CA 1
ATOM 663 C C . ILE A 1 80 ? 4.508 5.138 -10.054 1.00 70.12 80 ILE A C 1
ATOM 665 O O . ILE A 1 80 ? 4.651 4.687 -11.194 1.00 70.12 80 ILE A O 1
ATOM 669 N N . GLU A 1 81 ? 4.509 6.445 -9.777 1.00 64.44 81 GLU A N 1
ATOM 670 C CA . GLU A 1 81 ? 4.577 7.507 -10.791 1.00 64.44 81 GLU A CA 1
ATOM 671 C C . GLU A 1 81 ? 5.559 7.210 -11.938 1.00 64.44 81 GLU A C 1
ATOM 673 O O . GLU A 1 81 ? 5.112 7.130 -13.082 1.00 64.44 81 GLU A O 1
ATOM 678 N N . PRO A 1 82 ? 6.854 6.904 -11.719 1.00 65.00 82 PRO A N 1
ATOM 679 C CA . PRO A 1 82 ? 7.785 6.718 -12.833 1.00 65.00 82 PRO A CA 1
ATOM 680 C C . PRO A 1 82 ? 7.418 5.561 -13.779 1.00 65.00 82 PRO A C 1
ATOM 682 O O . PRO A 1 82 ? 7.865 5.560 -14.926 1.00 65.00 82 PRO A O 1
ATOM 685 N N . VAL A 1 83 ? 6.599 4.592 -13.343 1.00 61.84 83 VAL A N 1
ATOM 686 C CA . VAL A 1 83 ? 6.224 3.403 -14.123 1.00 61.84 83 VAL A CA 1
ATOM 687 C C . VAL A 1 83 ? 5.099 3.655 -15.117 1.00 61.84 83 VAL A C 1
ATOM 689 O O . VAL A 1 83 ? 5.142 3.151 -16.241 1.00 61.84 83 VAL A O 1
ATOM 692 N N . VAL A 1 84 ? 4.083 4.419 -14.717 1.00 61.31 84 VAL A N 1
ATOM 693 C CA . VAL A 1 84 ? 2.944 4.732 -15.589 1.00 61.31 84 VAL A CA 1
ATOM 694 C C . VAL A 1 84 ? 3.427 5.661 -16.702 1.00 61.31 84 VAL A C 1
ATOM 696 O O . VAL A 1 84 ? 3.140 5.439 -17.877 1.00 61.31 84 VAL A O 1
ATOM 699 N N . ASN A 1 85 ? 4.279 6.621 -16.344 1.00 62.06 85 ASN A N 1
ATOM 700 C CA . ASN A 1 85 ? 4.815 7.646 -17.235 1.00 62.06 85 ASN A CA 1
ATOM 701 C C . ASN A 1 85 ? 5.660 7.035 -18.363 1.00 62.06 85 ASN A C 1
ATOM 703 O O . ASN A 1 85 ? 5.502 7.387 -19.536 1.00 62.06 85 ASN A O 1
ATOM 707 N N . THR A 1 86 ? 6.542 6.087 -18.020 1.00 62.97 86 THR A N 1
ATOM 708 C CA . THR A 1 86 ? 7.416 5.416 -18.994 1.00 62.97 86 THR A CA 1
ATOM 709 C C . THR A 1 86 ? 6.659 4.429 -19.872 1.00 62.97 86 THR A C 1
ATOM 711 O O . THR A 1 86 ? 6.921 4.394 -21.071 1.00 62.97 86 THR A O 1
ATOM 714 N N . ARG A 1 87 ? 5.685 3.673 -19.342 1.00 58.78 87 ARG A N 1
ATOM 715 C CA . ARG A 1 87 ? 4.868 2.755 -20.160 1.00 58.78 87 ARG A CA 1
ATOM 716 C C . ARG A 1 87 ? 3.971 3.491 -21.146 1.00 58.78 87 ARG A C 1
ATOM 718 O O . ARG A 1 87 ? 3.904 3.092 -22.304 1.00 58.78 87 ARG A O 1
ATOM 725 N N . VAL A 1 88 ? 3.298 4.557 -20.709 1.00 62.94 88 VAL A N 1
ATOM 726 C CA . VAL A 1 88 ? 2.430 5.353 -21.590 1.00 62.94 88 VAL A CA 1
ATOM 727 C C . VAL A 1 88 ? 3.262 6.017 -22.684 1.00 62.94 88 VAL A C 1
ATOM 729 O O . VAL A 1 88 ? 2.850 6.023 -23.840 1.00 62.94 88 VAL A O 1
ATOM 732 N N . SER A 1 89 ? 4.461 6.502 -22.354 1.00 61.59 89 SER A N 1
ATOM 733 C CA . SER A 1 89 ? 5.381 7.069 -23.342 1.00 61.59 89 SER A CA 1
ATOM 734 C C . SER A 1 89 ? 5.899 6.002 -24.314 1.00 61.59 89 SER A C 1
ATOM 736 O O . SER A 1 89 ? 5.749 6.163 -25.518 1.00 61.59 89 SER A O 1
ATOM 738 N N . ALA A 1 90 ? 6.422 4.873 -23.823 1.00 64.12 90 ALA A N 1
ATOM 739 C CA . ALA A 1 90 ? 6.922 3.778 -24.661 1.00 64.12 90 ALA A CA 1
ATOM 740 C C . ALA A 1 90 ? 5.837 3.185 -25.576 1.00 64.12 90 ALA A C 1
ATOM 742 O O . ALA A 1 90 ? 6.098 2.919 -26.747 1.00 64.12 90 ALA A O 1
ATOM 743 N N . SER A 1 91 ? 4.610 3.042 -25.067 1.00 66.38 91 SER A N 1
ATOM 744 C CA . SER A 1 91 ? 3.445 2.636 -25.855 1.00 66.38 91 SER A CA 1
ATOM 745 C C . SER A 1 91 ? 3.168 3.643 -26.975 1.00 66.38 91 SER A C 1
ATOM 747 O O . SER A 1 91 ? 3.122 3.260 -28.141 1.00 66.38 91 SER A O 1
ATOM 749 N N . LYS A 1 92 ? 3.107 4.946 -26.660 1.00 62.53 92 LYS A N 1
ATOM 750 C CA . LYS A 1 92 ? 2.921 6.012 -27.660 1.00 62.53 92 LYS A CA 1
ATOM 751 C C . LYS A 1 92 ? 3.995 5.997 -28.757 1.00 62.53 92 LYS A C 1
ATOM 753 O O . LYS A 1 92 ? 3.646 6.153 -29.923 1.00 62.53 92 LYS A O 1
ATOM 758 N N . TYR A 1 93 ? 5.265 5.769 -28.410 1.00 64.62 93 TYR A N 1
ATOM 759 C CA . TYR A 1 93 ? 6.362 5.688 -29.388 1.00 64.62 93 TYR A CA 1
ATOM 760 C C . TYR A 1 93 ? 6.330 4.407 -30.241 1.00 64.62 93 TYR A C 1
ATOM 762 O O . TYR A 1 93 ? 6.722 4.427 -31.405 1.00 64.62 93 TYR A O 1
ATOM 770 N N . CYS A 1 94 ? 5.855 3.287 -29.691 1.00 64.00 94 CYS A N 1
ATOM 771 C CA . CYS A 1 94 ? 5.719 2.037 -30.438 1.00 64.00 94 CYS A CA 1
ATOM 772 C C . CYS A 1 94 ? 4.559 2.107 -31.443 1.00 64.00 94 CYS A C 1
ATOM 774 O O . CYS A 1 94 ? 4.737 1.751 -32.606 1.00 64.00 94 CYS A O 1
ATOM 776 N N . TYR A 1 95 ? 3.414 2.667 -31.035 1.00 63.16 95 TYR A N 1
ATOM 777 C CA . TYR A 1 95 ? 2.282 2.902 -31.934 1.00 63.16 95 TYR A CA 1
ATOM 778 C C . TYR A 1 95 ? 2.621 3.892 -33.055 1.00 63.16 95 TYR A C 1
ATOM 780 O O . TYR A 1 95 ? 2.243 3.655 -34.201 1.00 63.16 95 TYR A O 1
ATOM 788 N N . SER A 1 96 ? 3.366 4.968 -32.770 1.00 61.34 96 SER A N 1
ATOM 789 C CA . SER A 1 96 ? 3.792 5.907 -33.817 1.00 61.34 96 SER A CA 1
ATOM 790 C C . SER A 1 96 ? 4.798 5.280 -34.791 1.00 61.34 96 SER A C 1
ATOM 792 O O . SER A 1 96 ? 4.684 5.490 -35.995 1.00 61.34 96 SER A O 1
ATOM 794 N N . SER A 1 97 ? 5.728 4.449 -34.307 1.00 62.66 97 SER A N 1
ATOM 795 C CA . SER A 1 97 ? 6.662 3.702 -35.159 1.00 62.66 97 SER A CA 1
ATOM 796 C C . SER A 1 97 ? 5.969 2.651 -36.033 1.00 62.66 97 SER A C 1
ATOM 798 O O . SER A 1 97 ? 6.370 2.469 -37.180 1.00 62.66 97 SER A O 1
ATOM 800 N N . GLN A 1 98 ? 4.948 1.958 -35.518 1.00 67.62 98 GLN A N 1
ATOM 801 C CA . GLN A 1 98 ? 4.172 0.986 -36.295 1.00 67.62 98 GLN A CA 1
ATOM 802 C C . GLN A 1 98 ? 3.297 1.665 -37.357 1.00 67.62 98 GLN A C 1
ATOM 804 O O . GLN A 1 98 ? 3.203 1.159 -38.468 1.00 67.62 98 GLN A O 1
ATOM 809 N N . LEU A 1 99 ? 2.718 2.835 -37.065 1.00 60.44 99 LEU A N 1
ATOM 810 C CA . LEU A 1 99 ? 1.952 3.622 -38.041 1.00 60.44 99 LEU A CA 1
ATOM 811 C C . LEU A 1 99 ? 2.808 4.099 -39.223 1.00 60.44 99 LEU A C 1
ATOM 813 O O . LEU A 1 99 ? 2.353 4.034 -40.360 1.00 60.44 99 LEU A O 1
ATOM 817 N N . VAL A 1 100 ? 4.049 4.529 -38.978 1.00 66.00 100 VAL A N 1
ATOM 818 C CA . VAL A 1 100 ? 4.974 4.972 -40.041 1.00 66.00 100 VAL A CA 1
ATOM 819 C C . VAL A 1 100 ? 5.402 3.816 -40.957 1.00 66.00 100 VAL A C 1
ATOM 821 O O . VAL A 1 100 ? 5.591 4.035 -42.147 1.00 66.00 100 VAL A O 1
ATOM 824 N N . LEU A 1 101 ? 5.502 2.588 -40.435 1.00 64.06 101 LEU A N 1
ATOM 825 C CA . LEU A 1 101 ? 5.820 1.384 -41.220 1.00 64.06 101 LEU A CA 1
ATOM 826 C C . LEU A 1 101 ? 4.631 0.812 -42.008 1.00 64.06 101 LEU A C 1
ATOM 828 O O . LEU A 1 101 ? 4.846 0.018 -42.912 1.00 64.06 101 LEU A O 1
ATOM 832 N N . VAL A 1 102 ? 3.392 1.164 -41.650 1.00 67.00 102 VAL A N 1
ATOM 833 C CA . VAL A 1 102 ? 2.173 0.728 -42.364 1.00 67.00 102 VAL A CA 1
ATOM 834 C C . VAL A 1 102 ? 1.743 1.751 -43.427 1.00 67.00 102 VAL A C 1
ATOM 836 O O . VAL A 1 102 ? 1.012 1.409 -44.353 1.00 67.00 102 VAL A O 1
ATOM 839 N N . LEU A 1 103 ? 2.191 3.005 -43.307 1.00 63.69 103 LEU A N 1
ATOM 840 C CA . LEU A 1 103 ? 1.900 4.100 -44.243 1.00 63.69 103 LEU A CA 1
ATOM 841 C C . LEU A 1 103 ? 2.927 4.249 -45.387 1.00 63.69 103 LEU A C 1
ATOM 843 O O . LEU A 1 103 ? 2.783 5.168 -46.193 1.00 63.69 103 LEU A O 1
ATOM 847 N N . HIS A 1 104 ? 3.926 3.368 -45.482 1.00 47.16 104 HIS A N 1
ATOM 848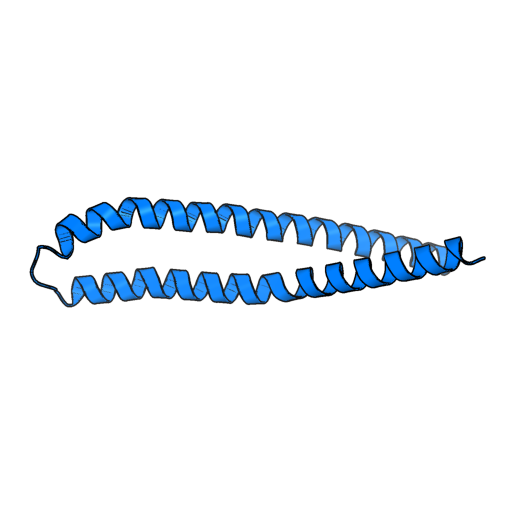 C CA . HIS A 1 104 ? 4.934 3.317 -46.549 1.00 47.16 104 HIS A CA 1
ATOM 849 C C . HIS A 1 104 ? 5.087 1.880 -47.062 1.00 47.16 104 HIS A C 1
ATOM 851 O O . HIS A 1 104 ? 5.451 1.713 -48.249 1.00 47.16 104 HIS A O 1
#

Sequence (104 aa):
MECMSLSLSLKYIASSVSSSLQTKYAYFAAYAIVIYDHLLTLDIEIEHIWKQKFSAVTFLFFLTRYYFLLAINITLFFFIEPVVNTRVSASKYCYSSQLVLVLH